Protein AF-A0A9J5W3F2-F1 (afdb_monomer_lite)

Organism: Solanum commersonii (NCBI:txid4109)

Secondary structure (DSSP, 8-state):
-HHHHHHHHHHHHHHHHHHH----HHHHHHHHHHHHHHHHHGGG--STTHHHHHHHHHHHHHHHHHHHHHHHHHGGGT-HHHHHHHHHHHHHHHHHHHHHHHHHHHHHHHHHHHHHHHHHHHHHHHHTTTSS-S--------------------

pLDDT: mean 76.64, std 18.69, range [36.19, 97.19]

Radius of gyration: 31.79 Å; chains: 1; bounding box: 96×29×82 Å

Sequence (154 aa):
MAYAAITCLMNTVQQSMEVTGYDLQSFYEKLESLRANLEKSSHRTSGDHLEELTRVEAEIIELACSSEDMVDAESRKDGITRLEFLLKQQVERIDSAMNKWMIIAEKNMYMTKNKDNIIANTSSSQHALLESDENMMVGDENEFEMMQGKLTRG

Foldseek 3Di:
DLLVLLVLLLVLLVVLCVLLVDPPPVLSVLSVVLSVLCVVLVVLCDDDCVVVLVVLSVQSNVLSVVLSVVSVVVSVPNNVVVNNVSSVVSSVSNVVSSVVNVVSSVVSVVVVVVVVVVVVVVVVVVVVVPPPDDDDDDDDDDDDDDDDDDDDDD

Structure (mmCIF, N/CA/C/O backbone):
data_AF-A0A9J5W3F2-F1
#
_entry.id   AF-A0A9J5W3F2-F1
#
loop_
_atom_site.group_PDB
_atom_site.id
_atom_site.type_symbol
_atom_site.label_atom_id
_atom_site.label_alt_id
_atom_site.label_comp_id
_atom_site.label_asym_id
_atom_site.label_entity_id
_atom_site.label_seq_id
_atom_site.pdbx_PDB_ins_code
_atom_site.Cartn_x
_atom_site.Cartn_y
_atom_site.Cartn_z
_atom_site.occupancy
_atom_site.B_iso_or_equiv
_atom_site.auth_seq_id
_atom_site.auth_comp_id
_atom_site.auth_asym_id
_atom_site.auth_atom_id
_atom_site.pdbx_PDB_model_num
ATOM 1 N N . MET A 1 1 ? -1.823 -2.950 -10.250 1.00 89.12 1 MET A N 1
ATOM 2 C CA . MET A 1 1 ? -2.571 -3.623 -9.164 1.00 89.12 1 MET A CA 1
ATOM 3 C C . MET A 1 1 ? -2.331 -2.989 -7.795 1.00 89.12 1 MET A C 1
ATOM 5 O O . MET A 1 1 ? -3.305 -2.815 -7.071 1.00 89.12 1 MET A O 1
ATOM 9 N N . ALA A 1 2 ? -1.110 -2.558 -7.456 1.00 89.75 2 ALA A N 1
ATOM 10 C CA . ALA A 1 2 ? -0.834 -1.903 -6.165 1.00 89.75 2 ALA A CA 1
ATOM 11 C C . ALA A 1 2 ? -1.720 -0.674 -5.874 1.00 89.75 2 ALA A C 1
ATOM 13 O O . ALA A 1 2 ? -2.188 -0.510 -4.752 1.00 89.75 2 ALA A O 1
ATOM 14 N N . TYR A 1 3 ? -2.024 0.148 -6.887 1.00 93.25 3 TYR A N 1
ATOM 15 C CA . TYR A 1 3 ? -2.935 1.295 -6.742 1.00 93.25 3 TYR A CA 1
ATOM 16 C C . TYR A 1 3 ? -4.318 0.882 -6.212 1.00 93.25 3 TYR A C 1
ATOM 18 O O . TYR A 1 3 ? -4.864 1.524 -5.314 1.00 93.25 3 TYR A O 1
ATOM 26 N N . ALA A 1 4 ? -4.875 -0.204 -6.757 1.00 94.50 4 ALA A N 1
ATOM 27 C CA . ALA A 1 4 ? -6.174 -0.722 -6.342 1.00 94.50 4 ALA A CA 1
ATOM 28 C C . ALA A 1 4 ? -6.110 -1.286 -4.918 1.00 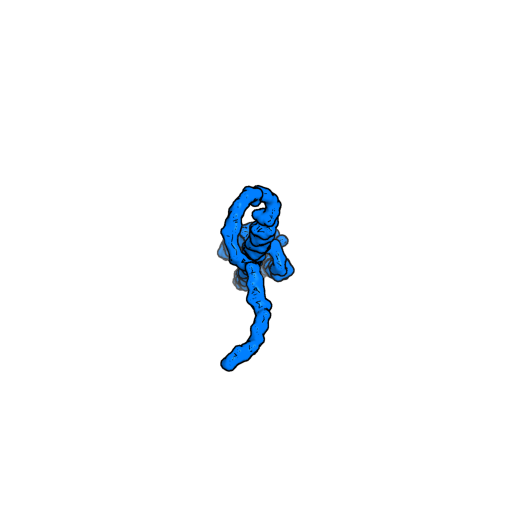94.50 4 ALA A C 1
ATOM 30 O O . ALA A 1 4 ? -6.979 -0.968 -4.119 1.00 94.50 4 ALA A O 1
ATOM 31 N N . ALA A 1 5 ? -5.051 -2.029 -4.575 1.00 93.81 5 ALA A N 1
ATOM 32 C CA . ALA A 1 5 ? -4.866 -2.574 -3.230 1.00 93.81 5 ALA A CA 1
ATOM 33 C C . ALA A 1 5 ? -4.756 -1.471 -2.159 1.00 93.81 5 ALA A C 1
ATOM 35 O O . ALA A 1 5 ? -5.429 -1.536 -1.136 1.00 93.81 5 ALA A O 1
ATOM 36 N N . ILE A 1 6 ? -3.979 -0.409 -2.419 1.00 94.19 6 ILE A N 1
ATOM 37 C CA . ILE A 1 6 ? -3.912 0.756 -1.519 1.00 94.19 6 ILE A CA 1
ATOM 38 C C . ILE A 1 6 ? -5.279 1.445 -1.423 1.00 94.19 6 ILE A C 1
ATOM 40 O O . ILE A 1 6 ? -5.683 1.850 -0.339 1.00 94.19 6 ILE A O 1
ATOM 44 N N . THR A 1 7 ? -6.012 1.553 -2.534 1.00 96.38 7 THR A N 1
ATOM 45 C CA . THR A 1 7 ? -7.360 2.141 -2.535 1.00 96.38 7 THR A CA 1
ATOM 46 C C . THR A 1 7 ? -8.348 1.315 -1.708 1.00 96.38 7 THR A C 1
ATOM 48 O O . THR A 1 7 ? -9.134 1.901 -0.969 1.00 96.38 7 THR A O 1
ATOM 51 N N . CYS A 1 8 ? -8.293 -0.019 -1.779 1.00 95.25 8 CYS A N 1
ATOM 52 C CA . CYS A 1 8 ? -9.085 -0.888 -0.906 1.00 95.25 8 CYS A CA 1
ATOM 53 C C . CYS A 1 8 ? -8.752 -0.628 0.565 1.00 95.25 8 CYS A C 1
ATOM 55 O O . CYS A 1 8 ? -9.647 -0.269 1.320 1.00 95.25 8 CYS A O 1
ATOM 57 N N . LEU A 1 9 ? -7.466 -0.657 0.938 1.00 94.38 9 LEU A N 1
ATOM 58 C CA . LEU A 1 9 ? -7.038 -0.384 2.312 1.00 94.38 9 LEU A CA 1
ATOM 59 C C . LEU A 1 9 ? -7.499 0.994 2.818 1.00 94.38 9 LEU A C 1
ATOM 61 O O . LEU A 1 9 ? -7.927 1.111 3.962 1.00 94.38 9 LEU A O 1
ATOM 65 N N . MET A 1 10 ? -7.439 2.039 1.984 1.00 97.19 10 MET A N 1
ATOM 66 C CA . MET A 1 10 ? -7.961 3.367 2.336 1.00 97.19 10 MET A CA 1
ATOM 67 C C . MET A 1 10 ? -9.455 3.323 2.678 1.00 97.19 10 MET A C 1
ATOM 69 O O . MET A 1 10 ? -9.862 3.901 3.685 1.00 97.19 10 MET A O 1
ATOM 73 N N . ASN A 1 11 ? -10.257 2.613 1.877 1.00 95.62 11 ASN A N 1
ATOM 74 C CA . ASN A 1 11 ? -11.685 2.441 2.143 1.00 95.62 11 ASN A CA 1
ATOM 75 C C . ASN A 1 11 ? -11.915 1.682 3.456 1.00 95.62 11 ASN A C 1
ATOM 77 O O . ASN A 1 11 ? -12.779 2.074 4.234 1.00 95.62 11 ASN A O 1
ATOM 81 N N . THR A 1 12 ? -11.128 0.642 3.733 1.00 93.12 12 THR A N 1
ATOM 82 C CA . THR A 1 12 ? -11.209 -0.125 4.985 1.00 93.12 12 THR A CA 1
ATOM 83 C C . THR A 1 12 ? -10.856 0.733 6.199 1.00 93.12 12 THR A C 1
ATOM 85 O O . THR A 1 12 ? -11.557 0.701 7.209 1.00 93.12 12 THR A O 1
ATOM 88 N N . VAL A 1 13 ? -9.804 1.556 6.108 1.00 92.19 13 VAL A N 1
ATOM 89 C CA . VAL A 1 13 ? -9.437 2.512 7.167 1.00 92.19 13 VAL A CA 1
ATOM 90 C C . VAL A 1 13 ? -10.575 3.503 7.406 1.00 92.19 13 VAL A C 1
ATOM 92 O O . VAL A 1 13 ? -10.957 3.713 8.555 1.00 92.19 13 VAL A O 1
ATOM 95 N N . GLN A 1 14 ? -11.164 4.055 6.343 1.00 94.25 14 GLN A N 1
ATOM 96 C CA . GLN A 1 14 ? -12.300 4.969 6.453 1.00 94.25 14 GLN A CA 1
ATOM 97 C C . GLN A 1 14 ? -13.520 4.295 7.104 1.00 94.25 14 GLN A C 1
ATOM 99 O O . GLN A 1 14 ? -14.095 4.843 8.041 1.00 94.25 14 GLN A O 1
ATOM 104 N N . GLN A 1 15 ? -13.886 3.088 6.668 1.00 90.94 15 GLN A N 1
ATOM 105 C CA . GLN A 1 15 ? -14.982 2.319 7.266 1.00 90.94 15 GLN A CA 1
ATOM 106 C C . GLN A 1 15 ? -14.722 2.024 8.744 1.00 90.94 15 GLN A C 1
ATOM 108 O O . GLN A 1 15 ? -15.627 2.137 9.568 1.00 90.94 15 GLN A O 1
ATOM 113 N N . SER A 1 16 ? -13.479 1.696 9.105 1.00 88.69 16 SER A N 1
ATOM 114 C CA . SER A 1 16 ? -13.109 1.519 10.505 1.00 88.69 16 SER A CA 1
ATOM 115 C C . SER A 1 16 ? -13.320 2.807 11.298 1.00 88.69 16 SER A C 1
ATOM 117 O O . SER A 1 16 ? -13.888 2.732 12.381 1.00 88.69 16 SER A O 1
ATOM 119 N N . MET A 1 17 ? -12.922 3.975 10.779 1.00 91.44 17 MET A N 1
ATOM 120 C CA . MET A 1 17 ? -13.167 5.264 11.445 1.00 91.44 17 MET A CA 1
ATOM 121 C C . MET A 1 17 ? -14.665 5.518 11.656 1.00 91.44 17 MET A C 1
ATOM 123 O O . MET A 1 17 ? -15.067 5.956 12.731 1.00 91.44 17 MET A O 1
ATOM 127 N N . GLU A 1 18 ? -15.496 5.209 10.657 1.00 89.94 18 GLU A N 1
ATOM 128 C CA . GLU A 1 18 ? -16.954 5.368 10.723 1.00 89.94 18 GLU A CA 1
ATOM 129 C C . GLU A 1 18 ? -17.604 4.434 11.760 1.00 89.94 18 GLU A C 1
ATOM 131 O O . GLU A 1 18 ? -18.529 4.842 12.462 1.00 89.94 18 GLU A O 1
ATOM 136 N N . VAL A 1 19 ? -17.115 3.195 11.886 1.00 86.81 19 VAL A N 1
ATOM 137 C CA . VAL A 1 19 ? -17.659 2.189 12.815 1.00 86.81 19 VAL A CA 1
ATOM 138 C C . VAL A 1 19 ? -17.186 2.415 14.248 1.00 86.81 19 VAL A C 1
ATOM 140 O O . VAL A 1 19 ? -17.977 2.294 15.184 1.00 86.81 19 VAL A O 1
ATOM 143 N N . THR A 1 20 ? -15.901 2.709 14.442 1.00 83.56 20 THR A N 1
ATOM 144 C CA . THR A 1 20 ? -15.291 2.751 15.776 1.00 83.56 20 THR A CA 1
ATOM 145 C C . THR A 1 20 ? -15.195 4.163 16.355 1.00 83.56 20 THR A C 1
ATOM 147 O O . THR A 1 20 ? -14.970 4.314 17.554 1.00 83.56 20 THR A O 1
ATOM 150 N N . GLY A 1 21 ? -15.337 5.203 15.525 1.00 83.81 21 GLY A N 1
ATOM 151 C CA . GLY A 1 21 ? -15.157 6.605 15.917 1.00 83.81 21 GLY A CA 1
ATOM 152 C C . GLY A 1 21 ? -13.703 6.993 16.210 1.00 83.81 21 GLY A C 1
ATOM 153 O O . GLY A 1 21 ? -13.461 8.046 16.798 1.00 83.81 21 GLY A O 1
ATOM 154 N N . TYR A 1 22 ? -12.736 6.144 15.847 1.00 84.94 22 TYR A N 1
ATOM 155 C CA . TYR A 1 22 ? -11.314 6.391 16.087 1.00 84.94 22 TYR A CA 1
ATOM 156 C C . TYR A 1 22 ? -10.702 7.280 15.007 1.00 84.94 22 TYR A C 1
ATOM 158 O O . TYR A 1 22 ? -11.043 7.167 13.831 1.00 84.94 22 TYR A O 1
ATOM 166 N N . ASP A 1 23 ? -9.768 8.143 15.406 1.00 89.81 23 ASP A N 1
ATOM 167 C CA . ASP A 1 23 ? -9.067 9.036 14.486 1.00 89.81 23 ASP A CA 1
ATOM 168 C C . ASP A 1 23 ? -7.892 8.314 13.810 1.00 89.81 23 ASP A C 1
ATOM 170 O O . ASP A 1 23 ? -6.776 8.263 14.326 1.00 89.81 23 ASP A O 1
ATOM 174 N N . LEU A 1 24 ? -8.153 7.744 12.632 1.00 90.44 24 LEU A N 1
ATOM 175 C CA . LEU A 1 24 ? -7.138 7.118 11.777 1.00 90.44 24 LEU A CA 1
ATOM 176 C C . LEU A 1 24 ? -6.758 8.010 10.581 1.00 90.44 24 LEU A C 1
ATOM 178 O O . LEU A 1 24 ? -6.130 7.535 9.630 1.00 90.44 24 LEU A O 1
ATOM 182 N 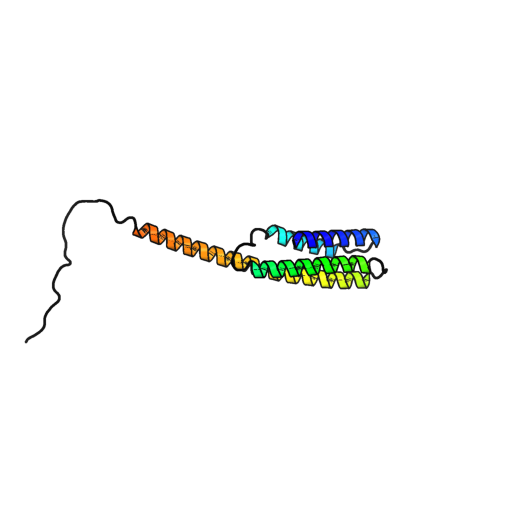N . GLN A 1 25 ? -7.099 9.303 10.629 1.00 94.25 25 GLN A N 1
ATOM 183 C CA . GLN A 1 25 ? -6.956 10.236 9.508 1.00 94.25 25 GLN A CA 1
ATOM 184 C C . GLN A 1 25 ? -5.510 10.330 9.005 1.00 94.25 25 GLN A C 1
ATOM 186 O O . GLN A 1 25 ? -5.255 10.307 7.802 1.00 94.25 25 GLN A O 1
ATOM 191 N N . SER A 1 26 ? -4.541 10.353 9.924 1.00 93.50 26 SER A N 1
ATOM 192 C CA . SER A 1 26 ? -3.117 10.419 9.571 1.00 93.50 26 SER A CA 1
ATOM 193 C C . SER A 1 26 ? -2.644 9.232 8.715 1.00 93.50 26 SER A C 1
ATOM 195 O O . SER A 1 26 ? -1.794 9.394 7.836 1.00 93.50 26 SER A O 1
ATOM 197 N N . PHE A 1 27 ? -3.209 8.036 8.922 1.00 92.69 27 PHE A N 1
ATOM 198 C CA . PHE A 1 27 ? -2.900 6.861 8.107 1.00 92.69 27 PHE A CA 1
ATOM 199 C C . PHE A 1 27 ? -3.549 6.951 6.731 1.00 92.69 27 PHE A C 1
ATOM 201 O O . PHE A 1 27 ? -2.896 6.639 5.735 1.00 92.69 27 PHE A O 1
ATOM 208 N N . TYR A 1 28 ? -4.798 7.417 6.670 1.00 95.12 28 TYR A N 1
ATOM 209 C CA . TYR A 1 28 ? -5.504 7.648 5.413 1.00 95.12 28 TYR A CA 1
ATOM 210 C C . TYR A 1 28 ? -4.736 8.631 4.514 1.00 95.12 28 TYR A C 1
ATOM 212 O O . TYR A 1 28 ? -4.453 8.318 3.359 1.00 95.12 28 TYR A O 1
ATOM 220 N N . GLU A 1 29 ? -4.309 9.774 5.056 1.00 96.38 29 GLU A N 1
ATOM 221 C CA . GLU A 1 29 ? -3.534 10.786 4.321 1.00 96.38 29 GLU A CA 1
ATOM 222 C C . GLU A 1 29 ? -2.191 10.239 3.824 1.00 96.38 29 GLU A C 1
ATOM 224 O O . GLU A 1 29 ? -1.765 10.504 2.694 1.00 96.38 29 GLU A O 1
ATOM 229 N N . LYS A 1 30 ? -1.517 9.418 4.642 1.00 95.69 30 LYS A N 1
ATOM 230 C CA . LYS A 1 30 ? -0.271 8.770 4.227 1.00 95.69 30 LYS A CA 1
ATOM 231 C C . LYS A 1 30 ? -0.506 7.769 3.090 1.00 95.69 30 LYS A C 1
ATOM 233 O O . LYS A 1 30 ? 0.259 7.767 2.126 1.00 95.69 30 LYS A O 1
ATOM 238 N N . LEU A 1 31 ? -1.560 6.956 3.160 1.00 94.81 31 LEU A N 1
ATOM 239 C CA . LEU A 1 31 ? -1.942 6.035 2.083 1.00 94.81 31 LEU A CA 1
ATOM 240 C C . LEU A 1 31 ? -2.327 6.783 0.800 1.00 94.81 31 LEU A C 1
ATOM 242 O O . LEU A 1 31 ? -1.931 6.367 -0.289 1.00 94.81 31 LEU A O 1
ATOM 246 N N . GLU A 1 32 ? -3.016 7.917 0.917 1.00 96.44 32 GLU A N 1
ATOM 247 C CA . GLU A 1 32 ? -3.350 8.776 -0.218 1.00 96.44 32 GLU A CA 1
ATOM 248 C C . GLU A 1 32 ? -2.094 9.316 -0.914 1.00 96.44 32 GLU A C 1
ATOM 250 O O . GLU A 1 32 ? -1.980 9.239 -2.141 1.00 96.44 32 GLU A O 1
ATOM 255 N N . SER A 1 33 ? -1.114 9.787 -0.138 1.00 95.44 33 SER A N 1
ATOM 256 C CA . SER A 1 33 ? 0.187 10.226 -0.655 1.00 95.44 33 SER A CA 1
ATOM 257 C C . SER A 1 33 ? 0.924 9.097 -1.391 1.00 95.44 33 SER A C 1
ATOM 259 O O . SER A 1 33 ? 1.420 9.283 -2.507 1.00 95.44 33 SER A O 1
ATOM 261 N N . LEU A 1 34 ? 0.933 7.888 -0.820 1.00 93.56 34 LEU A N 1
ATOM 262 C CA . LEU A 1 34 ? 1.542 6.704 -1.437 1.00 93.56 34 LEU A CA 1
ATOM 263 C C . LEU A 1 34 ? 0.835 6.306 -2.741 1.00 93.56 34 LEU A C 1
ATOM 265 O O . LEU A 1 34 ? 1.494 6.022 -3.745 1.00 93.56 34 LEU A O 1
ATOM 269 N N . ARG A 1 35 ? -0.500 6.345 -2.764 1.00 94.75 35 ARG A N 1
ATOM 270 C CA . ARG A 1 35 ? -1.305 6.099 -3.967 1.00 94.75 35 ARG A CA 1
ATOM 271 C C . ARG A 1 35 ? -0.999 7.118 -5.067 1.00 94.75 35 ARG A C 1
ATOM 273 O O . ARG A 1 35 ? -0.803 6.730 -6.219 1.00 94.75 35 ARG A O 1
ATOM 280 N N . ALA A 1 36 ? -0.901 8.401 -4.719 1.00 93.12 36 ALA A N 1
ATOM 281 C CA . ALA A 1 36 ? -0.556 9.462 -5.663 1.00 93.12 36 ALA A CA 1
ATOM 282 C C . ALA A 1 36 ? 0.853 9.273 -6.254 1.00 93.12 36 ALA A C 1
ATOM 284 O O . ALA A 1 36 ? 1.084 9.576 -7.428 1.00 93.12 36 ALA A O 1
ATOM 285 N N . ASN A 1 37 ? 1.798 8.742 -5.472 1.00 88.56 37 ASN A N 1
ATOM 286 C CA . ASN A 1 37 ? 3.131 8.406 -5.971 1.00 88.56 37 ASN A CA 1
ATOM 287 C C . ASN A 1 37 ? 3.085 7.290 -7.021 1.00 88.56 37 ASN A C 1
ATOM 289 O O . ASN A 1 37 ? 3.742 7.435 -8.052 1.00 88.56 37 ASN A O 1
ATOM 293 N N . LEU A 1 38 ? 2.282 6.234 -6.829 1.00 87.00 38 LEU A N 1
ATOM 294 C CA . LEU A 1 38 ? 2.076 5.189 -7.848 1.00 87.00 38 LEU A CA 1
ATOM 295 C C . LEU A 1 38 ? 1.463 5.745 -9.132 1.00 87.00 38 LEU A C 1
ATOM 297 O O . LEU A 1 38 ? 1.910 5.430 -10.233 1.00 87.00 38 LEU A O 1
ATOM 301 N N . GLU A 1 39 ? 0.449 6.598 -9.006 1.00 88.56 39 GLU A N 1
ATOM 302 C CA . GLU A 1 39 ? -0.224 7.187 -10.162 1.00 88.56 39 GLU A CA 1
ATOM 303 C C . GLU A 1 39 ? 0.744 8.017 -11.010 1.00 88.56 39 GLU A C 1
ATOM 305 O O . GLU A 1 39 ? 0.878 7.792 -12.217 1.00 88.56 39 GLU A O 1
ATOM 310 N N . LYS A 1 40 ? 1.510 8.900 -10.357 1.00 85.19 40 LYS A N 1
ATOM 311 C CA . LYS A 1 40 ? 2.523 9.751 -11.000 1.00 85.19 40 LYS A CA 1
ATOM 312 C C . LYS A 1 40 ? 3.618 8.973 -11.705 1.00 85.19 40 LYS A C 1
ATOM 314 O O . LYS A 1 40 ? 4.322 9.546 -12.526 1.00 85.19 40 LYS A O 1
ATOM 319 N N . SER A 1 41 ? 3.829 7.719 -11.356 1.00 73.38 41 SER A N 1
ATOM 320 C CA . SER A 1 41 ? 5.011 6.969 -11.754 1.00 73.38 41 SER A CA 1
ATOM 321 C C . SER A 1 41 ? 4.685 5.735 -12.600 1.00 73.38 41 SER A C 1
ATOM 323 O O . SER A 1 41 ? 5.589 5.137 -13.174 1.00 73.38 41 SER A O 1
ATOM 325 N N . SER A 1 42 ? 3.399 5.449 -12.810 1.00 70.31 42 SER A N 1
ATOM 326 C CA . SER A 1 42 ? 2.855 4.418 -13.707 1.00 70.31 42 SER A CA 1
ATOM 327 C C . SER A 1 42 ? 3.402 4.437 -15.147 1.00 70.31 42 SER A C 1
ATOM 329 O O . SER A 1 42 ? 3.464 3.399 -15.805 1.00 70.31 42 SER A O 1
ATOM 331 N N . HIS A 1 43 ? 3.857 5.591 -15.642 1.00 67.19 43 HIS A N 1
ATOM 332 C CA . HIS A 1 43 ? 4.491 5.724 -16.961 1.00 67.19 43 HIS A CA 1
ATOM 333 C C . HIS A 1 43 ? 5.987 5.357 -16.973 1.00 67.19 43 HIS A C 1
ATOM 335 O O . HIS A 1 43 ? 6.612 5.374 -18.030 1.00 67.19 43 HIS A O 1
ATOM 341 N N . ARG A 1 44 ? 6.586 5.056 -15.813 1.00 68.06 44 ARG A N 1
ATOM 342 C CA . ARG A 1 44 ? 8.029 4.784 -15.637 1.00 68.06 44 ARG A CA 1
ATOM 343 C C . ARG A 1 44 ? 8.357 3.291 -15.567 1.00 68.06 44 ARG A C 1
ATOM 345 O O . ARG A 1 44 ? 9.480 2.912 -15.248 1.00 68.06 44 ARG A O 1
ATOM 352 N N . THR A 1 45 ? 7.369 2.450 -15.845 1.00 61.84 45 THR A N 1
ATOM 353 C CA . THR A 1 45 ? 7.399 1.010 -15.571 1.00 61.84 45 THR A CA 1
ATOM 354 C C . THR A 1 45 ? 7.937 0.165 -16.731 1.00 61.84 45 THR A C 1
ATOM 356 O O . THR A 1 45 ? 7.864 -1.053 -16.663 1.00 61.84 45 THR A O 1
ATOM 359 N N . SER A 1 46 ? 8.479 0.761 -17.800 1.00 64.38 46 SER A N 1
ATOM 360 C CA . SER A 1 46 ? 9.047 0.026 -18.941 1.00 64.38 46 SER A CA 1
ATOM 361 C C . SER A 1 46 ? 10.575 -0.113 -18.852 1.00 64.38 46 SER A C 1
ATOM 363 O O . SER A 1 46 ? 11.264 0.798 -18.392 1.00 64.38 46 SER A O 1
ATOM 365 N N . GLY A 1 47 ? 11.115 -1.250 -19.311 1.00 67.62 47 GLY A N 1
ATOM 366 C CA . GLY A 1 47 ? 12.562 -1.483 -19.442 1.00 67.62 47 GLY A CA 1
ATOM 367 C C . GLY A 1 47 ? 13.112 -2.652 -18.616 1.00 67.62 47 GLY A C 1
ATOM 368 O O . GLY A 1 47 ? 12.362 -3.486 -18.114 1.00 67.62 47 GLY A O 1
ATOM 369 N N . ASP A 1 48 ? 14.441 -2.702 -18.488 1.00 68.25 48 ASP A N 1
ATOM 370 C CA . ASP A 1 48 ? 15.195 -3.842 -17.938 1.00 68.25 48 ASP A CA 1
ATOM 371 C C . ASP A 1 48 ? 14.877 -4.154 -16.464 1.00 68.25 48 ASP A C 1
ATOM 373 O O . ASP A 1 48 ? 14.999 -5.301 -16.047 1.00 68.25 48 ASP A O 1
ATOM 377 N N . HIS A 1 49 ? 14.427 -3.173 -15.671 1.00 77.38 49 HIS A N 1
ATOM 378 C CA . HIS A 1 49 ? 14.047 -3.401 -14.268 1.00 77.38 49 HIS A CA 1
ATOM 379 C C . HIS A 1 49 ? 12.553 -3.726 -14.070 1.00 77.38 49 HIS A C 1
ATOM 381 O O . HIS A 1 49 ? 12.045 -3.639 -12.950 1.00 77.38 49 HIS A O 1
ATOM 387 N N . LEU A 1 50 ? 11.826 -4.104 -15.130 1.00 82.00 50 LEU A N 1
ATOM 388 C CA . LEU A 1 50 ? 10.403 -4.464 -15.047 1.00 82.00 50 LEU A CA 1
ATOM 389 C C . LEU A 1 50 ? 10.140 -5.600 -14.044 1.00 82.00 50 LEU A C 1
ATOM 391 O O . LEU A 1 50 ? 9.167 -5.538 -13.295 1.00 82.00 50 LEU A O 1
ATOM 395 N N . GLU A 1 51 ? 11.005 -6.615 -13.987 1.00 86.12 51 GLU A N 1
ATOM 396 C CA . GLU A 1 51 ? 10.848 -7.743 -13.058 1.00 86.12 51 GLU A CA 1
ATOM 397 C C . GLU A 1 51 ? 11.001 -7.300 -11.595 1.00 86.12 51 GLU A C 1
ATOM 399 O O . GLU A 1 51 ? 10.195 -7.660 -10.735 1.00 86.12 51 GLU A O 1
ATOM 404 N N . GLU A 1 52 ? 11.986 -6.444 -11.308 1.00 87.06 52 GLU A N 1
ATOM 405 C CA . GLU A 1 52 ? 12.191 -5.907 -9.963 1.00 87.06 52 GLU A CA 1
ATOM 406 C C . GLU A 1 52 ? 11.036 -5.000 -9.532 1.00 87.06 52 GLU A C 1
ATOM 408 O O . GLU A 1 52 ? 10.594 -5.091 -8.386 1.00 87.06 52 GLU A O 1
ATOM 413 N N . LEU A 1 53 ? 10.516 -4.174 -10.449 1.00 87.12 53 LEU A N 1
ATOM 414 C CA . LEU A 1 53 ? 9.325 -3.352 -10.218 1.00 87.12 53 LEU A CA 1
ATOM 415 C C . LEU A 1 53 ? 8.086 -4.211 -9.970 1.00 87.12 53 LEU A C 1
ATOM 417 O O . LEU A 1 53 ? 7.341 -3.922 -9.040 1.00 87.12 53 LEU A O 1
ATOM 421 N N . THR A 1 54 ? 7.898 -5.283 -10.742 1.00 90.06 54 THR A N 1
ATOM 422 C CA . THR A 1 54 ? 6.778 -6.226 -10.582 1.00 90.06 54 THR A CA 1
ATOM 423 C C . THR A 1 54 ? 6.830 -6.912 -9.216 1.00 90.06 54 THR A C 1
ATOM 425 O O . THR A 1 54 ? 5.814 -7.028 -8.535 1.00 90.06 54 THR A O 1
ATOM 428 N N . ARG A 1 55 ? 8.024 -7.314 -8.763 1.00 92.56 55 ARG A N 1
ATOM 429 C CA . ARG A 1 55 ? 8.227 -7.902 -7.432 1.00 92.56 55 ARG A CA 1
ATOM 430 C C . ARG A 1 55 ? 7.900 -6.920 -6.307 1.00 92.56 55 ARG A C 1
ATOM 432 O O . ARG A 1 55 ? 7.238 -7.302 -5.349 1.00 92.56 55 ARG A O 1
ATOM 439 N N . VAL A 1 56 ? 8.355 -5.669 -6.406 1.00 91.19 56 VAL A N 1
ATOM 440 C CA . VAL A 1 56 ? 8.034 -4.654 -5.388 1.00 91.19 56 VAL A CA 1
ATOM 441 C C . VAL A 1 56 ? 6.552 -4.268 -5.443 1.00 91.19 56 VAL A C 1
ATOM 443 O O . VAL A 1 56 ? 5.947 -4.022 -4.405 1.00 91.19 56 VAL A O 1
ATOM 446 N N . GLU A 1 57 ? 5.930 -4.277 -6.624 1.00 91.44 57 GLU A N 1
ATOM 447 C CA . GLU A 1 57 ? 4.482 -4.106 -6.749 1.00 91.44 57 GLU A CA 1
ATOM 448 C C . GLU A 1 57 ? 3.724 -5.222 -6.013 1.00 91.44 57 GLU A C 1
ATOM 450 O O . GLU A 1 57 ? 2.790 -4.929 -5.268 1.00 91.44 57 GLU A O 1
ATOM 455 N N . ALA A 1 58 ? 4.153 -6.480 -6.161 1.00 93.25 58 ALA A N 1
ATOM 456 C CA . ALA A 1 58 ? 3.592 -7.607 -5.419 1.00 93.25 58 ALA A CA 1
ATOM 457 C C . ALA A 1 58 ? 3.775 -7.454 -3.897 1.00 93.25 58 ALA A C 1
ATOM 459 O O . ALA A 1 58 ? 2.811 -7.646 -3.161 1.00 93.25 58 ALA A O 1
ATOM 460 N N . GLU A 1 59 ? 4.954 -7.019 -3.430 1.00 95.25 59 GLU A N 1
ATOM 461 C CA . GLU A 1 59 ? 5.205 -6.710 -2.009 1.00 95.25 59 GLU A CA 1
ATOM 462 C C . GLU A 1 59 ? 4.206 -5.661 -1.486 1.00 95.25 59 GLU A C 1
ATOM 464 O O . GLU A 1 59 ? 3.615 -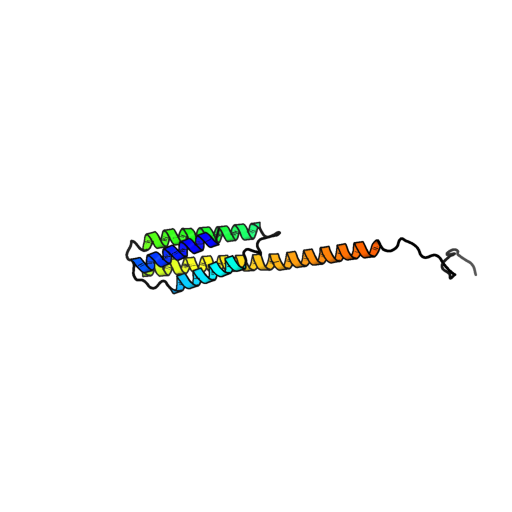5.843 -0.424 1.00 95.25 59 GLU A O 1
ATOM 469 N N . ILE A 1 60 ? 3.9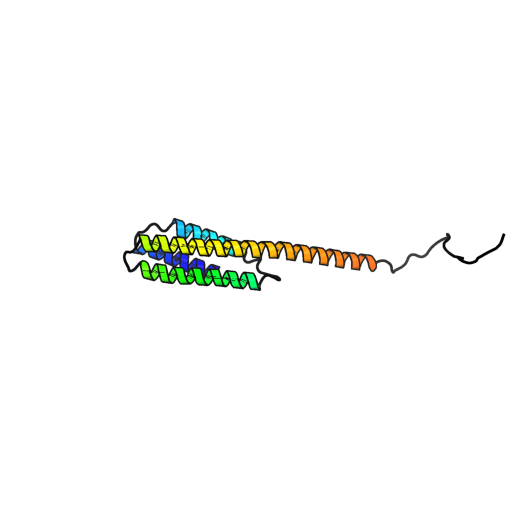54 -4.587 -2.244 1.00 92.62 60 ILE A N 1
ATOM 470 C CA . ILE A 1 60 ? 2.976 -3.550 -1.870 1.00 92.62 60 ILE A CA 1
ATOM 471 C C . ILE A 1 60 ? 1.553 -4.122 -1.800 1.00 92.62 60 ILE A C 1
ATOM 473 O O . ILE A 1 60 ? 0.816 -3.799 -0.869 1.00 92.62 60 ILE A O 1
ATOM 477 N N . ILE A 1 61 ? 1.164 -4.961 -2.765 1.00 93.75 61 ILE A N 1
ATOM 478 C CA . ILE A 1 61 ? -0.166 -5.588 -2.805 1.00 93.75 61 ILE A CA 1
ATOM 479 C C . ILE A 1 61 ? -0.369 -6.490 -1.589 1.00 93.75 61 ILE A C 1
ATOM 481 O O . ILE A 1 61 ? -1.370 -6.347 -0.894 1.00 93.75 61 ILE A O 1
ATOM 485 N N . GLU A 1 62 ? 0.582 -7.381 -1.305 1.00 94.75 62 GLU A N 1
ATOM 486 C CA . GLU A 1 62 ? 0.504 -8.295 -0.162 1.00 94.75 62 GLU A CA 1
ATOM 487 C C . GLU A 1 62 ? 0.401 -7.537 1.163 1.00 94.75 62 GLU A C 1
ATOM 489 O O . GLU A 1 62 ? -0.432 -7.871 2.006 1.00 94.75 62 GLU A O 1
ATOM 494 N N . LEU A 1 63 ? 1.207 -6.485 1.336 1.00 94.62 63 LEU A N 1
ATOM 495 C CA . LEU A 1 63 ? 1.157 -5.644 2.529 1.00 94.62 63 LEU A CA 1
ATOM 496 C C . LEU A 1 63 ? -0.193 -4.937 2.668 1.00 94.62 63 LEU A C 1
ATOM 498 O O . LEU A 1 63 ? -0.756 -4.922 3.761 1.00 94.62 63 LEU A O 1
ATOM 502 N N . ALA A 1 64 ? -0.728 -4.374 1.583 1.00 91.69 64 ALA A N 1
ATOM 503 C CA . ALA A 1 64 ? -2.015 -3.688 1.603 1.00 91.69 64 ALA A CA 1
ATOM 504 C C . ALA A 1 64 ? -3.173 -4.648 1.926 1.00 91.69 64 ALA A C 1
ATOM 506 O O . ALA A 1 64 ? -3.933 -4.377 2.854 1.00 91.69 64 ALA A O 1
ATOM 507 N N . CYS A 1 65 ? -3.253 -5.796 1.249 1.00 91.44 65 CYS A N 1
ATOM 508 C CA . CYS A 1 65 ? -4.293 -6.798 1.501 1.00 91.44 65 CYS A CA 1
ATOM 509 C C . CYS A 1 65 ? -4.196 -7.388 2.917 1.00 91.44 65 CYS A C 1
ATOM 511 O O . CYS A 1 65 ? -5.193 -7.463 3.626 1.00 91.44 65 CYS A O 1
ATOM 513 N N . SER A 1 66 ? -2.990 -7.725 3.387 1.00 91.38 66 SER A N 1
ATOM 514 C CA . SER A 1 66 ? -2.805 -8.212 4.762 1.00 91.38 66 SER A CA 1
ATOM 515 C C . SER A 1 66 ? -3.198 -7.169 5.812 1.00 91.38 66 SER A C 1
ATOM 517 O O . SER A 1 66 ? -3.561 -7.538 6.930 1.00 91.38 66 SER A O 1
ATOM 519 N N . SER A 1 67 ? -3.072 -5.881 5.493 1.00 88.06 67 SER A N 1
ATOM 520 C CA . SER A 1 67 ? -3.475 -4.798 6.390 1.00 88.06 67 SER A CA 1
ATOM 521 C C . SER A 1 67 ? -4.988 -4.652 6.449 1.00 88.06 67 SER A C 1
ATOM 523 O O . SER A 1 67 ? -5.521 -4.425 7.529 1.00 88.06 67 SER A O 1
ATOM 525 N N . GLU A 1 68 ? -5.669 -4.812 5.317 1.00 86.69 68 GLU A N 1
ATOM 526 C CA . GLU A 1 68 ? -7.130 -4.794 5.222 1.00 86.69 68 GLU A CA 1
ATOM 527 C C . GLU A 1 68 ? -7.746 -5.898 6.094 1.00 86.69 68 GLU A C 1
ATOM 529 O O . GLU A 1 68 ? -8.511 -5.590 7.009 1.00 86.69 68 GLU A O 1
ATOM 534 N N . ASP A 1 69 ? -7.291 -7.147 5.937 1.00 87.81 69 ASP A N 1
ATOM 535 C CA . ASP A 1 69 ? -7.737 -8.285 6.761 1.00 87.81 69 ASP A CA 1
ATOM 536 C C . ASP A 1 69 ? -7.553 -8.031 8.270 1.00 87.81 69 ASP A C 1
ATOM 538 O O . ASP A 1 69 ? -8.344 -8.457 9.116 1.00 87.81 69 ASP A O 1
ATOM 542 N N . MET A 1 70 ? -6.475 -7.335 8.626 1.00 87.56 70 MET A N 1
ATOM 543 C CA . MET A 1 70 ? -6.116 -7.029 10.004 1.00 87.56 70 MET A CA 1
ATOM 544 C C . MET A 1 70 ? -6.967 -5.899 10.596 1.00 87.56 70 MET A C 1
ATOM 546 O O . MET A 1 70 ? -7.381 -6.006 11.753 1.00 87.56 70 MET A O 1
ATOM 550 N N . VAL A 1 71 ? -7.248 -4.844 9.823 1.00 83.75 71 VAL A N 1
ATOM 551 C CA . VAL A 1 71 ? -8.165 -3.763 10.221 1.00 83.75 71 VAL A CA 1
ATOM 552 C C . VAL A 1 71 ? -9.567 -4.328 10.440 1.00 83.75 71 VAL A C 1
ATOM 554 O O . VAL A 1 71 ? -10.182 -4.076 11.479 1.00 83.75 71 VAL A O 1
ATOM 557 N N . ASP A 1 72 ? -10.033 -5.182 9.534 1.00 83.19 72 ASP A N 1
ATOM 558 C CA . ASP A 1 72 ? -11.328 -5.856 9.641 1.00 83.19 72 ASP A CA 1
ATOM 559 C C . ASP A 1 72 ? -11.423 -6.788 10.854 1.00 83.19 72 ASP A C 1
ATOM 561 O O . ASP A 1 72 ? -12.479 -6.903 11.486 1.00 83.19 72 ASP A O 1
ATOM 565 N N . ALA A 1 73 ? -10.332 -7.473 11.200 1.00 83.00 73 ALA A N 1
ATOM 566 C CA . ALA A 1 73 ? -10.300 -8.378 12.342 1.00 83.00 73 ALA A CA 1
ATOM 567 C C . ALA A 1 73 ? -10.245 -7.645 13.690 1.00 83.00 73 ALA A C 1
ATOM 569 O O . ALA A 1 73 ? -10.837 -8.122 14.665 1.00 83.00 73 ALA A O 1
ATOM 570 N N . GLU A 1 74 ? -9.512 -6.533 13.773 1.00 80.88 74 GLU A N 1
ATOM 571 C CA . GLU A 1 74 ? -9.277 -5.821 15.033 1.00 80.88 74 GLU A CA 1
ATOM 572 C C . GLU A 1 74 ? -10.369 -4.789 15.339 1.00 80.88 74 GLU A C 1
ATOM 574 O O . GLU A 1 74 ? -10.722 -4.614 16.506 1.00 80.88 74 GLU A O 1
ATOM 579 N N . SER A 1 75 ? -10.986 -4.192 14.313 1.00 72.50 75 SER A N 1
ATOM 580 C CA . SER A 1 75 ? -12.154 -3.306 14.466 1.00 72.50 75 SER A CA 1
ATOM 581 C C . SER A 1 75 ? -13.331 -3.988 15.178 1.00 72.50 75 SER A C 1
ATOM 583 O O . SER A 1 75 ? -14.105 -3.332 15.868 1.00 72.50 75 SER A O 1
ATOM 585 N N . ARG A 1 76 ? -13.435 -5.322 15.096 1.00 74.50 76 ARG A N 1
ATOM 586 C CA . ARG A 1 76 ? -14.464 -6.128 15.781 1.00 74.50 76 ARG A CA 1
ATOM 587 C C . ARG A 1 76 ? -14.170 -6.419 17.256 1.00 74.50 76 ARG A C 1
ATOM 589 O O . ARG A 1 76 ? -15.011 -7.017 17.922 1.00 74.50 76 ARG A O 1
ATOM 596 N N . LYS A 1 77 ? -12.967 -6.105 17.750 1.00 71.06 77 LYS A N 1
ATOM 597 C CA . LYS A 1 77 ? -12.455 -6.575 19.052 1.00 71.06 77 LYS A CA 1
ATOM 598 C C . LYS A 1 77 ? -12.252 -5.465 20.093 1.00 71.06 77 LYS A C 1
ATOM 600 O O . LYS A 1 77 ? -11.607 -5.729 21.103 1.00 71.06 77 LYS A O 1
ATOM 605 N N . ASP A 1 78 ? -12.773 -4.255 19.866 1.00 65.19 78 ASP A N 1
ATOM 606 C CA . ASP A 1 78 ? -12.616 -3.073 20.746 1.00 65.19 78 ASP A CA 1
ATOM 607 C C . ASP A 1 78 ? -11.145 -2.705 21.075 1.00 65.19 78 ASP A C 1
ATOM 609 O O . ASP A 1 78 ? -10.843 -2.020 22.053 1.00 65.19 78 ASP A O 1
ATOM 613 N N . GLY A 1 79 ? -10.190 -3.146 20.247 1.00 68.12 79 GLY A N 1
ATOM 614 C CA . GLY A 1 79 ? -8.749 -3.037 20.494 1.00 68.12 79 GLY A CA 1
ATOM 615 C C . GLY A 1 79 ? -8.067 -1.860 19.792 1.00 68.12 79 GLY A C 1
ATOM 616 O O . GLY A 1 79 ? -7.139 -2.090 19.019 1.00 68.12 79 GLY A O 1
ATOM 617 N N . ILE A 1 80 ? -8.477 -0.611 20.058 1.00 72.31 80 ILE A N 1
ATOM 618 C CA . ILE A 1 80 ? -7.950 0.592 19.366 1.00 72.31 80 ILE A CA 1
ATOM 619 C C . ILE A 1 80 ? -6.423 0.675 19.329 1.00 72.31 80 ILE A C 1
ATOM 621 O O . ILE A 1 80 ? -5.830 0.857 18.272 1.00 72.31 80 ILE A O 1
ATOM 625 N N . THR A 1 81 ? -5.771 0.492 20.476 1.00 75.31 81 THR A N 1
ATOM 626 C CA . THR A 1 81 ? -4.316 0.643 20.604 1.00 75.31 81 THR A CA 1
ATOM 627 C C . THR A 1 81 ? -3.571 -0.401 19.788 1.00 75.31 81 THR A C 1
ATOM 629 O O . THR A 1 81 ? -2.480 -0.149 19.275 1.00 75.31 81 THR A O 1
ATOM 632 N N . ARG A 1 82 ? -4.170 -1.584 19.641 1.00 81.88 82 ARG A N 1
ATOM 633 C CA . ARG A 1 82 ? -3.638 -2.654 18.812 1.00 81.88 82 ARG A CA 1
ATOM 634 C C . ARG A 1 82 ? -3.854 -2.354 17.333 1.00 81.88 82 ARG A C 1
ATOM 636 O O . ARG A 1 82 ? -2.914 -2.534 16.567 1.00 81.88 82 ARG A O 1
ATOM 643 N N . LEU A 1 83 ? -5.026 -1.843 16.954 1.00 83.06 83 LEU A N 1
ATOM 644 C CA . LEU A 1 83 ? -5.318 -1.409 15.587 1.00 83.06 83 LEU A CA 1
ATOM 645 C C . LEU A 1 83 ? -4.352 -0.306 15.127 1.00 83.06 83 LEU A C 1
ATOM 647 O O . LEU A 1 83 ? -3.711 -0.462 14.093 1.00 83.06 83 LEU A O 1
ATOM 651 N N . GLU A 1 84 ? -4.179 0.758 15.914 1.00 84.50 84 GLU A N 1
ATOM 652 C CA . GLU A 1 84 ? -3.269 1.868 15.597 1.00 84.50 84 GLU A CA 1
ATOM 653 C C . GLU A 1 84 ? -1.814 1.406 15.460 1.00 84.50 84 GLU A C 1
ATOM 655 O O . GLU A 1 84 ? -1.131 1.756 14.496 1.00 84.50 84 GLU A O 1
ATOM 660 N N . PHE A 1 85 ? -1.328 0.596 16.409 1.00 87.06 85 PHE A N 1
ATOM 661 C CA . PHE A 1 85 ? 0.037 0.069 16.374 1.00 87.06 85 PHE A CA 1
ATOM 662 C C . PHE A 1 85 ? 0.287 -0.771 15.119 1.00 87.06 85 PHE A C 1
ATOM 664 O O . PHE A 1 85 ? 1.309 -0.623 14.443 1.00 87.06 85 PHE A O 1
ATOM 671 N N . LEU A 1 86 ? -0.656 -1.656 14.808 1.00 86.44 86 LEU A N 1
ATOM 672 C CA . LEU A 1 86 ? -0.553 -2.557 13.677 1.00 86.44 86 LEU A CA 1
ATOM 673 C C . LEU A 1 86 ? -0.649 -1.806 12.343 1.00 86.44 86 LEU A C 1
ATOM 675 O O . LEU A 1 86 ? 0.174 -2.030 11.454 1.00 86.44 86 LEU A O 1
ATOM 679 N N . LEU A 1 87 ? -1.602 -0.880 12.217 1.00 88.44 87 LEU A N 1
ATOM 680 C CA . LEU A 1 87 ? -1.765 -0.049 11.027 1.00 88.44 87 LEU A CA 1
ATOM 681 C C . LEU A 1 87 ? -0.516 0.803 10.784 1.00 88.44 87 LEU A C 1
ATOM 683 O O . LEU A 1 87 ? -0.016 0.856 9.662 1.00 88.44 87 LEU A O 1
ATOM 687 N N . LYS A 1 88 ? 0.065 1.379 11.844 1.00 91.81 88 LYS A N 1
ATOM 688 C CA . LYS A 1 88 ? 1.336 2.105 11.763 1.00 91.81 88 LYS A CA 1
ATOM 689 C C . LYS A 1 88 ? 2.457 1.248 11.193 1.00 91.81 88 LYS A C 1
ATOM 691 O O . LYS A 1 88 ? 3.109 1.668 10.238 1.00 91.81 88 LYS A O 1
ATOM 696 N N . GLN A 1 89 ? 2.656 0.048 11.737 1.00 91.38 89 GLN A N 1
ATOM 697 C CA . GLN A 1 89 ? 3.695 -0.858 11.255 1.00 91.38 89 GLN A CA 1
ATOM 698 C C . GLN A 1 89 ? 3.506 -1.188 9.770 1.00 91.38 89 GLN A C 1
ATOM 700 O O . GLN A 1 89 ? 4.472 -1.184 9.008 1.00 91.38 89 GLN A O 1
ATOM 705 N N . GLN A 1 90 ? 2.278 -1.475 9.338 1.00 90.88 90 GLN A N 1
ATOM 706 C CA . GLN A 1 90 ? 2.040 -1.849 7.947 1.00 90.88 90 GLN A CA 1
ATOM 707 C C . GLN A 1 90 ? 2.189 -0.671 6.989 1.00 90.88 90 GLN A C 1
ATOM 709 O O . GLN A 1 90 ? 2.836 -0.812 5.954 1.00 90.88 90 GLN A O 1
ATOM 714 N N . VAL A 1 91 ? 1.678 0.507 7.347 1.00 91.75 91 VAL A N 1
ATOM 715 C CA . VAL A 1 91 ? 1.851 1.718 6.538 1.00 91.75 91 VAL A CA 1
ATOM 716 C C . VAL A 1 91 ? 3.336 2.070 6.395 1.00 91.75 91 VAL A C 1
ATOM 718 O O . VAL A 1 91 ? 3.764 2.464 5.315 1.00 91.75 91 VAL A O 1
ATOM 721 N N . GLU A 1 92 ? 4.154 1.876 7.434 1.00 94.50 92 GLU A N 1
ATOM 722 C CA . GLU A 1 92 ? 5.616 2.027 7.350 1.00 94.50 92 GLU A CA 1
ATOM 723 C C . GLU A 1 92 ? 6.268 0.996 6.409 1.00 94.50 92 GLU A C 1
ATOM 725 O O . GLU A 1 92 ? 7.195 1.332 5.669 1.00 94.50 92 GLU A O 1
ATOM 730 N N . ARG A 1 93 ? 5.775 -0.249 6.377 1.00 94.94 93 ARG A N 1
ATOM 731 C CA . ARG A 1 93 ? 6.256 -1.273 5.432 1.00 94.94 93 ARG A CA 1
ATOM 732 C C . ARG A 1 93 ? 5.879 -0.939 3.990 1.00 94.94 93 ARG A C 1
ATOM 734 O O . ARG A 1 93 ? 6.733 -1.052 3.113 1.00 94.94 93 ARG A O 1
ATOM 741 N N . ILE A 1 94 ? 4.646 -0.488 3.752 1.00 93.88 94 ILE A N 1
ATOM 742 C CA . ILE A 1 94 ? 4.185 -0.045 2.428 1.00 93.88 94 ILE A CA 1
ATOM 743 C C . ILE A 1 94 ? 5.014 1.157 1.964 1.00 93.88 94 ILE A C 1
ATOM 745 O O . ILE A 1 94 ? 5.468 1.182 0.826 1.00 93.88 94 ILE A O 1
ATOM 749 N N . ASP A 1 95 ? 5.270 2.122 2.848 1.00 93.94 95 ASP A N 1
ATOM 750 C CA . ASP A 1 95 ? 6.112 3.293 2.579 1.00 93.94 95 ASP A CA 1
ATOM 751 C C . ASP A 1 95 ? 7.551 2.893 2.213 1.00 93.94 95 ASP A C 1
ATOM 753 O O . ASP A 1 95 ? 8.115 3.365 1.225 1.00 93.94 95 ASP A O 1
ATOM 757 N N . SER A 1 96 ? 8.130 1.932 2.938 1.00 95.38 96 SER A N 1
ATOM 758 C CA . SER A 1 96 ? 9.445 1.377 2.606 1.00 95.38 96 SER A CA 1
ATOM 759 C C . SER A 1 96 ? 9.461 0.704 1.229 1.00 95.38 96 SER A C 1
ATOM 761 O O . SER A 1 96 ? 10.360 0.970 0.426 1.00 95.38 96 SER A O 1
ATOM 763 N N . ALA A 1 97 ? 8.464 -0.132 0.926 1.00 93.88 97 ALA A N 1
ATOM 764 C CA . ALA A 1 97 ? 8.332 -0.777 -0.377 1.00 93.88 97 ALA A CA 1
ATOM 765 C C . ALA A 1 97 ? 8.131 0.257 -1.499 1.00 93.88 97 ALA A C 1
ATOM 767 O O . ALA A 1 97 ? 8.773 0.164 -2.544 1.00 93.88 97 ALA A O 1
ATOM 768 N N . MET A 1 98 ? 7.342 1.305 -1.255 1.00 91.88 98 MET A N 1
ATOM 769 C CA . MET A 1 98 ? 7.169 2.425 -2.180 1.00 91.88 98 MET A CA 1
ATOM 770 C C . MET A 1 98 ? 8.487 3.145 -2.455 1.00 91.88 98 MET A C 1
ATOM 772 O O . MET A 1 98 ? 8.811 3.439 -3.602 1.00 91.88 98 MET A O 1
ATOM 776 N N . ASN A 1 99 ? 9.286 3.400 -1.419 1.00 92.31 99 ASN A N 1
ATOM 777 C CA . ASN A 1 99 ? 10.583 4.041 -1.586 1.00 92.31 99 ASN A CA 1
ATOM 778 C C . ASN A 1 99 ? 11.535 3.175 -2.431 1.00 92.31 99 ASN A C 1
ATOM 780 O O . ASN A 1 99 ? 12.189 3.682 -3.343 1.00 92.31 99 ASN A O 1
ATOM 784 N N . LYS A 1 100 ? 11.559 1.850 -2.204 1.00 92.25 100 LYS A N 1
ATOM 785 C CA . LYS A 1 100 ? 12.297 0.912 -3.076 1.00 92.25 100 LYS A CA 1
ATOM 786 C C . LYS A 1 100 ? 11.810 1.012 -4.522 1.00 92.25 100 LYS A C 1
ATOM 788 O O . LYS A 1 100 ? 12.628 1.110 -5.434 1.00 92.25 100 LYS A O 1
ATOM 793 N N . TRP A 1 101 ? 10.493 1.010 -4.720 1.00 90.00 101 TRP A N 1
ATOM 794 C CA . TRP A 1 101 ? 9.868 1.112 -6.034 1.00 90.00 101 TRP A CA 1
ATOM 795 C C . TRP A 1 101 ? 10.305 2.395 -6.757 1.00 90.00 101 TRP A C 1
ATOM 797 O O . TRP A 1 101 ? 10.757 2.329 -7.900 1.00 90.00 101 TRP A O 1
ATOM 807 N N . MET A 1 102 ? 10.280 3.548 -6.074 1.00 88.75 102 MET A N 1
ATOM 808 C CA . MET A 1 102 ? 10.701 4.828 -6.655 1.00 88.75 102 MET A CA 1
ATOM 809 C C . MET A 1 102 ? 12.171 4.820 -7.078 1.00 88.75 102 MET A C 1
ATOM 811 O O . MET A 1 102 ? 12.488 5.275 -8.174 1.00 88.75 102 MET A O 1
ATOM 815 N N . ILE A 1 103 ? 13.061 4.269 -6.246 1.00 89.31 103 ILE A N 1
ATOM 816 C CA . ILE A 1 103 ? 14.493 4.162 -6.562 1.00 89.31 103 ILE A CA 1
ATOM 817 C C . ILE A 1 103 ? 14.708 3.317 -7.824 1.00 89.31 103 ILE A C 1
ATOM 819 O O . ILE A 1 103 ? 15.523 3.671 -8.678 1.00 89.31 103 ILE A O 1
ATOM 823 N N . ILE A 1 104 ? 13.992 2.198 -7.958 1.00 86.94 104 ILE A N 1
ATOM 824 C CA . ILE A 1 104 ? 14.097 1.323 -9.134 1.00 86.94 104 ILE A CA 1
ATOM 825 C C . ILE A 1 104 ? 13.541 2.035 -10.375 1.00 86.94 104 ILE A C 1
ATOM 827 O O . ILE A 1 104 ? 14.197 2.051 -11.418 1.00 86.94 104 ILE A O 1
ATOM 831 N N . ALA A 1 105 ? 12.378 2.680 -10.262 1.00 83.69 105 ALA A N 1
ATOM 832 C CA . ALA A 1 105 ? 11.751 3.412 -11.361 1.00 83.69 105 ALA A CA 1
ATOM 833 C C . ALA A 1 105 ? 12.625 4.581 -11.854 1.00 83.69 105 ALA A C 1
ATOM 835 O O . ALA A 1 105 ? 12.737 4.826 -13.056 1.00 83.69 105 ALA A O 1
ATOM 836 N N . GLU A 1 106 ? 13.286 5.292 -10.939 1.00 83.56 106 GLU A N 1
ATOM 837 C CA . GLU A 1 106 ? 14.214 6.368 -11.276 1.00 83.56 106 GLU A CA 1
ATOM 838 C C . GLU A 1 106 ? 15.473 5.843 -11.985 1.00 83.56 106 GLU A C 1
ATOM 840 O O . GLU A 1 106 ? 15.860 6.381 -13.026 1.00 83.56 106 GLU A O 1
ATOM 845 N N . LYS A 1 107 ? 16.074 4.753 -11.489 1.00 81.44 107 LYS A N 1
ATOM 846 C CA . LYS A 1 107 ? 17.210 4.091 -12.157 1.00 81.44 107 LYS A CA 1
ATOM 847 C C . LYS A 1 107 ? 16.862 3.660 -13.581 1.00 81.44 107 LYS A C 1
ATOM 849 O O . LYS A 1 107 ? 17.641 3.928 -14.497 1.00 81.44 107 LYS A O 1
ATOM 854 N N . ASN A 1 108 ? 15.683 3.065 -13.773 1.00 78.06 108 ASN A N 1
ATOM 855 C CA . ASN A 1 108 ? 15.162 2.693 -15.089 1.00 78.06 108 ASN A CA 1
ATOM 856 C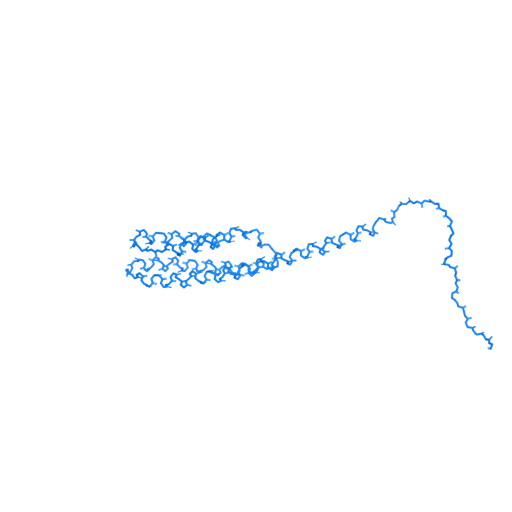 C . ASN A 1 108 ? 15.160 3.894 -16.047 1.00 78.06 108 ASN A C 1
ATOM 858 O O . ASN A 1 108 ? 15.681 3.807 -17.156 1.00 78.06 108 ASN A O 1
ATOM 862 N N . MET A 1 109 ? 14.646 5.044 -15.600 1.00 76.50 109 MET A N 1
ATOM 863 C CA . MET A 1 109 ? 14.582 6.254 -16.424 1.00 76.50 109 MET A CA 1
ATOM 864 C C . MET A 1 109 ? 15.971 6.729 -16.881 1.00 76.50 109 MET A C 1
ATOM 866 O O . MET A 1 109 ? 16.143 7.075 -18.052 1.00 76.50 109 MET A O 1
ATOM 870 N N . TYR A 1 110 ? 16.958 6.775 -15.980 1.00 73.06 110 TYR A N 1
ATOM 871 C CA . TYR A 1 110 ? 18.312 7.213 -16.338 1.00 73.06 110 TYR A CA 1
ATOM 872 C C . TYR A 1 110 ? 18.992 6.251 -17.318 1.00 73.06 110 TYR A C 1
ATOM 874 O O . TYR A 1 110 ? 19.635 6.702 -18.267 1.00 73.06 110 TYR A O 1
ATOM 882 N N . MET A 1 111 ? 18.816 4.941 -17.130 1.00 69.56 111 MET A N 1
ATOM 883 C CA . MET A 1 111 ? 19.403 3.927 -18.009 1.00 69.56 111 MET A CA 1
ATOM 884 C C . MET A 1 111 ? 18.784 3.952 -19.409 1.00 69.56 111 MET A C 1
ATOM 886 O O . MET A 1 111 ? 19.520 3.918 -20.395 1.00 69.56 111 MET A O 1
ATOM 890 N N . THR A 1 112 ? 17.458 4.077 -19.510 1.00 66.88 112 THR A N 1
ATOM 891 C CA . THR A 1 112 ? 16.755 4.170 -20.798 1.00 66.88 112 THR A CA 1
ATOM 892 C C . THR A 1 112 ? 17.164 5.427 -21.565 1.00 66.88 112 THR A C 1
ATOM 894 O O . THR A 1 112 ? 17.588 5.318 -22.710 1.00 66.88 112 THR A O 1
ATOM 897 N N . LYS A 1 113 ? 17.192 6.603 -20.917 1.00 69.06 113 LYS A N 1
ATOM 898 C CA . LYS A 1 113 ? 17.665 7.849 -21.555 1.00 69.06 113 LYS A CA 1
ATOM 899 C C . LYS A 1 113 ? 19.097 7.740 -22.077 1.00 69.06 113 LYS A C 1
ATOM 901 O O . LYS A 1 113 ? 19.407 8.262 -23.144 1.00 69.06 113 LYS A O 1
ATOM 906 N N . ASN A 1 114 ? 19.983 7.083 -21.329 1.00 63.25 114 ASN A N 1
ATOM 907 C CA . ASN A 1 114 ? 21.366 6.914 -21.761 1.00 63.25 114 ASN A CA 1
ATOM 908 C C . ASN A 1 114 ? 21.471 5.969 -22.969 1.00 63.25 114 ASN A C 1
ATOM 910 O O . ASN A 1 114 ? 22.220 6.251 -23.901 1.00 63.25 114 ASN A O 1
ATOM 914 N N . LYS A 1 115 ? 20.689 4.881 -22.989 1.00 62.03 115 LYS A N 1
ATOM 915 C CA . LYS A 1 115 ? 20.599 3.985 -24.151 1.00 62.03 115 LYS A CA 1
ATOM 916 C C . LYS A 1 115 ? 20.060 4.709 -25.384 1.00 62.03 115 LYS A C 1
ATOM 918 O O . LYS A 1 115 ? 20.674 4.599 -26.439 1.00 62.03 115 LYS A O 1
ATOM 923 N N . ASP A 1 116 ? 18.990 5.487 -25.243 1.00 63.84 116 ASP A N 1
ATOM 924 C CA . ASP A 1 116 ? 18.404 6.254 -26.348 1.00 63.84 116 ASP A CA 1
ATOM 925 C C . ASP A 1 116 ? 19.402 7.275 -26.914 1.00 63.84 116 ASP A C 1
ATOM 927 O O . ASP A 1 116 ? 19.555 7.378 -28.130 1.00 63.84 116 ASP A O 1
ATOM 931 N N . ASN A 1 117 ? 20.157 7.963 -26.049 1.00 65.69 117 ASN A N 1
ATOM 932 C CA . ASN A 1 117 ? 21.224 8.876 -26.468 1.00 65.69 117 ASN A CA 1
ATOM 933 C C . ASN A 1 117 ? 22.362 8.155 -27.208 1.00 65.69 117 ASN A C 1
ATOM 935 O O . ASN A 1 117 ? 22.865 8.663 -28.209 1.00 65.69 117 ASN A O 1
ATOM 939 N N . ILE A 1 118 ? 22.781 6.976 -26.735 1.00 65.81 118 ILE A N 1
ATOM 940 C CA . ILE A 1 118 ? 23.808 6.168 -27.410 1.00 65.81 118 ILE A CA 1
ATOM 941 C C . ILE A 1 118 ? 23.306 5.722 -28.784 1.00 65.81 118 ILE A C 1
ATOM 943 O O . ILE A 1 118 ? 24.026 5.873 -29.770 1.00 65.81 118 ILE A O 1
ATOM 947 N N . ILE A 1 119 ? 22.074 5.214 -28.872 1.00 66.81 119 ILE A N 1
ATOM 948 C CA . ILE A 1 119 ? 21.471 4.786 -30.138 1.00 66.81 119 ILE A CA 1
ATOM 949 C C . ILE A 1 119 ? 21.390 5.974 -31.099 1.00 66.81 119 ILE A C 1
ATOM 951 O O . ILE A 1 119 ? 21.934 5.881 -32.193 1.00 66.81 119 ILE A O 1
ATOM 955 N N . ALA A 1 120 ? 20.832 7.112 -30.676 1.00 64.69 120 ALA A N 1
ATOM 956 C CA . ALA A 1 120 ? 20.721 8.316 -31.499 1.00 64.69 120 ALA A CA 1
ATOM 957 C C . ALA A 1 120 ? 22.082 8.818 -32.014 1.00 64.69 120 ALA A C 1
ATOM 959 O O . ALA A 1 120 ? 22.214 9.140 -33.196 1.00 64.69 120 ALA A O 1
ATOM 960 N N . ASN A 1 121 ? 23.118 8.823 -31.170 1.00 55.88 121 ASN A N 1
ATOM 961 C CA . ASN A 1 121 ? 24.473 9.193 -31.588 1.00 55.88 121 ASN A CA 1
ATOM 962 C C . ASN A 1 121 ? 25.067 8.193 -32.591 1.00 55.88 121 ASN A C 1
ATOM 964 O O . ASN A 1 121 ? 25.741 8.591 -33.540 1.00 55.88 121 ASN A O 1
ATOM 968 N N . THR A 1 122 ? 24.790 6.900 -32.417 1.00 58.50 122 THR A N 1
ATOM 969 C CA . THR A 1 122 ? 25.276 5.852 -33.324 1.00 58.50 122 THR A CA 1
ATOM 970 C C . THR A 1 122 ? 24.554 5.914 -34.677 1.00 58.50 122 THR A C 1
ATOM 972 O O . THR A 1 122 ? 25.196 5.798 -35.716 1.00 58.50 122 THR A O 1
ATOM 975 N N . SER A 1 123 ? 23.244 6.181 -34.689 1.00 57.69 123 SER A N 1
ATOM 976 C CA . SER A 1 123 ? 22.441 6.384 -35.905 1.00 57.69 123 SER A CA 1
ATOM 977 C C . SER A 1 123 ? 22.827 7.660 -36.661 1.00 57.69 123 SER A C 1
ATOM 979 O O . SER A 1 123 ? 22.908 7.648 -37.887 1.00 57.69 123 SER A O 1
ATOM 981 N N . SER A 1 124 ? 23.118 8.751 -35.945 1.00 55.50 124 SER A N 1
ATOM 982 C CA . SER A 1 124 ? 23.595 10.010 -36.535 1.00 55.50 124 SER A CA 1
ATOM 983 C C . SER A 1 124 ? 24.984 9.847 -37.168 1.00 55.50 124 SER A C 1
ATOM 985 O O . SER A 1 124 ? 25.225 10.300 -38.287 1.00 55.50 124 SER A O 1
ATOM 987 N N . SER A 1 125 ? 25.877 9.089 -36.519 1.00 53.22 125 SER A N 1
ATOM 988 C CA . SER A 1 125 ? 27.185 8.739 -37.087 1.00 53.22 125 SER A CA 1
ATOM 989 C C . SER A 1 125 ? 27.087 7.843 -38.328 1.00 53.22 125 SER A C 1
ATOM 991 O O . SER A 1 125 ? 27.979 7.900 -39.172 1.00 53.22 125 SER A O 1
ATOM 993 N N . GLN A 1 126 ? 26.044 7.016 -38.454 1.00 49.34 126 GLN A N 1
ATOM 994 C CA . GLN A 1 126 ? 25.827 6.175 -39.637 1.00 49.34 126 GLN A CA 1
ATOM 995 C C . GLN A 1 126 ? 25.268 6.965 -40.828 1.00 49.34 126 GLN A C 1
ATOM 997 O O . GLN A 1 126 ? 25.595 6.638 -41.965 1.00 49.34 126 GLN A O 1
ATOM 1002 N N . HIS A 1 127 ? 24.506 8.038 -40.592 1.00 46.62 127 HIS A N 1
ATOM 1003 C CA . HIS A 1 127 ? 24.067 8.944 -41.660 1.00 46.62 127 HIS A CA 1
ATOM 1004 C C . HIS A 1 127 ? 25.189 9.856 -42.174 1.00 46.62 127 HIS A C 1
ATOM 1006 O O . HIS A 1 127 ? 25.252 10.116 -43.371 1.00 46.62 127 HIS A O 1
ATOM 1012 N N . ALA A 1 128 ? 26.126 10.271 -41.314 1.00 42.66 128 ALA A N 1
ATOM 1013 C CA . ALA A 1 128 ? 27.273 11.083 -41.732 1.00 42.66 128 ALA A CA 1
ATOM 1014 C C . ALA A 1 128 ? 28.295 10.323 -42.607 1.00 42.66 128 ALA A C 1
ATOM 1016 O O . ALA A 1 128 ? 29.103 10.954 -43.279 1.00 42.66 128 ALA A O 1
ATOM 1017 N N . LEU A 1 129 ? 28.272 8.982 -42.611 1.00 43.38 129 LEU A N 1
ATOM 1018 C CA . LEU A 1 129 ? 29.165 8.163 -43.443 1.00 43.38 129 LEU A CA 1
ATOM 1019 C C . LEU A 1 129 ? 28.572 7.816 -44.823 1.00 43.38 129 LEU A C 1
ATOM 1021 O O . LEU A 1 129 ? 29.288 7.290 -45.669 1.00 43.38 129 LEU A O 1
ATOM 1025 N N . LEU A 1 130 ? 27.275 8.070 -45.041 1.00 39.72 130 LEU A N 1
ATOM 1026 C CA . LEU A 1 130 ? 26.553 7.714 -46.272 1.00 39.72 130 LEU A CA 1
ATOM 1027 C C . LEU A 1 130 ? 26.311 8.906 -47.217 1.00 39.72 130 LEU A C 1
ATOM 1029 O O . LEU A 1 130 ? 25.872 8.691 -48.339 1.00 39.72 130 LEU A O 1
ATOM 1033 N N . GLU A 1 131 ? 26.644 10.138 -46.817 1.00 42.91 131 GLU A N 1
ATOM 1034 C CA . GLU A 1 131 ? 26.585 11.336 -47.679 1.00 42.91 131 GLU A CA 1
ATOM 1035 C C . GLU A 1 131 ? 27.960 11.701 -48.271 1.00 42.91 131 GLU A C 1
ATOM 1037 O O . GLU A 1 131 ? 28.364 12.861 -48.318 1.00 42.91 131 GLU A O 1
ATOM 1042 N N . SER A 1 132 ? 28.746 10.712 -48.691 1.00 45.16 132 SER A N 1
ATOM 1043 C CA . SER A 1 132 ? 29.959 10.949 -49.491 1.00 45.16 132 SER A CA 1
ATOM 1044 C C . SER A 1 132 ? 29.981 10.060 -50.722 1.00 45.16 132 SER A C 1
ATOM 1046 O O . SER A 1 132 ? 30.988 9.434 -51.025 1.00 45.16 132 SER A O 1
ATOM 1048 N N . ASP A 1 133 ? 28.853 9.989 -51.417 1.00 48.59 133 ASP A N 1
ATOM 1049 C CA . ASP A 1 133 ? 28.811 9.441 -52.764 1.00 48.59 133 ASP A CA 1
ATOM 1050 C C . ASP A 1 133 ? 27.647 10.104 -53.499 1.00 48.59 133 ASP A C 1
ATOM 1052 O O . ASP A 1 133 ? 26.500 9.723 -53.308 1.00 48.59 133 ASP A O 1
ATOM 1056 N N . GLU A 1 134 ? 27.940 11.198 -54.211 1.00 43.12 134 GLU A N 1
ATOM 1057 C CA . GLU A 1 134 ? 27.344 11.555 -55.509 1.00 43.12 134 GLU A CA 1
ATOM 1058 C C . GLU A 1 134 ? 27.741 12.989 -55.930 1.00 43.12 134 GLU A C 1
ATOM 1060 O O . GLU A 1 134 ? 27.198 13.991 -55.473 1.00 43.12 134 GLU A O 1
ATOM 1065 N N . ASN A 1 135 ? 28.666 13.048 -56.896 1.00 42.50 135 ASN A N 1
ATOM 1066 C CA . ASN A 1 135 ? 28.881 14.122 -57.876 1.00 42.50 135 ASN A CA 1
ATOM 1067 C C . ASN A 1 135 ? 29.327 15.520 -57.409 1.00 42.50 135 ASN A C 1
ATOM 1069 O O . ASN A 1 135 ? 28.499 16.412 -57.263 1.00 42.50 135 ASN A O 1
ATOM 1073 N N . MET A 1 136 ? 30.638 15.794 -57.495 1.00 38.81 136 MET A N 1
ATOM 1074 C CA . MET A 1 136 ? 31.132 17.010 -58.168 1.00 38.81 136 MET A CA 1
ATOM 1075 C C . MET A 1 136 ? 32.422 16.717 -58.950 1.00 38.81 136 MET A C 1
ATOM 1077 O O . MET A 1 136 ? 33.442 16.311 -58.405 1.00 38.81 136 MET A O 1
ATOM 1081 N N . MET A 1 137 ? 32.332 16.909 -60.265 1.00 43.66 137 MET A N 1
ATOM 1082 C CA . MET A 1 137 ? 33.448 16.978 -61.206 1.00 43.66 137 MET A CA 1
ATOM 1083 C C . MET A 1 137 ? 34.222 18.296 -60.979 1.00 43.66 137 MET A C 1
ATOM 1085 O O . MET A 1 137 ? 33.588 19.284 -60.616 1.00 43.66 137 MET A O 1
ATOM 1089 N N . VAL A 1 138 ? 35.520 18.311 -61.326 1.00 43.44 138 VAL A N 1
ATOM 1090 C CA . VAL A 1 138 ? 36.430 19.463 -61.587 1.00 43.44 138 VAL A CA 1
ATOM 1091 C C . VAL A 1 138 ? 37.607 19.607 -60.601 1.00 43.44 138 VAL A C 1
ATOM 1093 O O . VAL A 1 138 ? 37.434 20.052 -59.475 1.00 43.44 138 VAL A O 1
ATOM 1096 N N . GLY A 1 139 ? 38.816 19.358 -61.125 1.00 42.41 139 GLY A N 1
ATOM 1097 C CA . GLY A 1 139 ? 39.891 20.364 -61.118 1.00 42.41 139 GLY A CA 1
ATOM 1098 C C . GLY A 1 139 ? 41.012 20.245 -60.082 1.00 42.41 139 GLY A C 1
ATOM 1099 O O . GLY A 1 139 ? 40.860 20.715 -58.965 1.00 42.41 139 GLY A O 1
ATOM 1100 N N . ASP A 1 140 ? 42.151 19.752 -60.572 1.00 40.47 140 ASP A N 1
ATOM 1101 C CA . ASP A 1 140 ? 43.543 20.109 -60.251 1.00 40.47 140 ASP A CA 1
ATOM 1102 C C . ASP A 1 140 ? 44.184 19.739 -58.895 1.00 40.47 140 ASP A C 1
ATOM 1104 O O . ASP A 1 140 ? 43.920 20.312 -57.845 1.00 40.47 140 ASP A O 1
ATOM 1108 N N . GLU A 1 141 ? 45.116 18.781 -59.023 1.00 46.62 141 GLU A N 1
ATOM 1109 C CA . GLU A 1 141 ? 46.494 18.764 -58.503 1.00 46.62 141 GLU A CA 1
ATOM 1110 C C . GLU A 1 141 ? 46.725 19.175 -57.034 1.00 46.62 141 GLU A C 1
ATOM 1112 O O . GLU A 1 141 ? 46.675 20.349 -56.690 1.00 46.62 141 GLU A O 1
ATOM 1117 N N . ASN A 1 142 ? 47.150 18.231 -56.180 1.00 42.12 142 ASN A N 1
ATOM 1118 C CA . ASN A 1 142 ? 48.566 18.157 -55.786 1.00 42.12 142 ASN A CA 1
ATOM 1119 C C . ASN A 1 142 ? 48.867 16.958 -54.854 1.00 42.12 142 ASN A C 1
ATOM 1121 O O . ASN A 1 142 ? 48.236 16.782 -53.816 1.00 42.12 142 ASN A O 1
ATOM 1125 N N . GLU A 1 143 ? 49.885 16.192 -55.263 1.00 48.16 143 GLU A N 1
ATOM 1126 C CA . GLU A 1 143 ? 50.831 15.389 -54.471 1.00 48.16 143 GLU A CA 1
ATOM 1127 C C . GLU A 1 143 ? 50.313 14.561 -53.288 1.00 48.16 143 GLU A C 1
ATOM 1129 O O . GLU A 1 143 ? 50.248 15.065 -52.180 1.00 48.16 143 GLU A O 1
ATOM 1134 N N . PHE A 1 144 ? 50.142 13.245 -53.470 1.00 42.22 144 PHE A N 1
ATOM 1135 C CA . PHE A 1 144 ? 50.665 12.249 -52.513 1.00 42.22 144 PHE A CA 1
ATOM 1136 C C . PHE A 1 144 ? 50.742 10.855 -53.156 1.00 42.22 144 PHE A C 1
ATOM 1138 O O . PHE A 1 144 ? 50.003 9.934 -52.832 1.00 42.22 144 PHE A O 1
ATOM 1145 N N . GLU A 1 145 ? 51.679 10.699 -54.085 1.00 45.12 145 GLU A N 1
ATOM 1146 C CA . GLU A 1 145 ? 52.148 9.415 -54.614 1.00 45.12 145 GLU A CA 1
ATOM 1147 C C . GLU A 1 145 ? 53.521 9.736 -55.245 1.00 45.12 145 GLU A C 1
ATOM 1149 O O . GLU A 1 145 ? 53.635 10.687 -56.001 1.00 45.12 145 GLU A O 1
ATOM 1154 N N . MET A 1 146 ? 54.666 9.129 -54.943 1.00 44.59 146 MET A N 1
ATOM 1155 C CA . MET A 1 146 ? 54.996 7.738 -54.685 1.00 44.59 146 MET A CA 1
ATOM 1156 C C . MET A 1 146 ? 56.425 7.664 -54.103 1.00 44.59 146 MET A C 1
ATOM 1158 O O . MET A 1 146 ? 57.237 8.568 -54.285 1.00 44.59 146 MET A O 1
ATOM 1162 N N . MET A 1 147 ? 56.755 6.484 -53.571 1.00 48.72 147 MET A N 1
ATOM 1163 C CA . MET A 1 147 ? 58.103 5.912 -53.399 1.00 48.72 147 MET A CA 1
ATOM 1164 C C . MET A 1 147 ? 58.746 6.025 -52.010 1.00 48.72 147 MET A C 1
ATOM 1166 O O . MET A 1 147 ? 59.736 6.714 -51.785 1.00 48.72 147 MET A O 1
ATOM 1170 N N . GLN A 1 148 ? 58.275 5.162 -51.104 1.00 50.84 148 GLN A N 1
ATOM 1171 C CA . GLN A 1 148 ? 59.192 4.481 -50.192 1.00 50.84 148 GLN A CA 1
ATOM 1172 C C . GLN A 1 148 ? 59.981 3.405 -50.954 1.00 50.84 148 GLN A C 1
ATOM 1174 O O . GLN A 1 148 ? 59.390 2.507 -51.552 1.00 50.84 148 GLN A O 1
ATOM 1179 N N . GLY A 1 149 ? 61.311 3.444 -50.835 1.00 46.19 149 GLY A N 1
ATOM 1180 C CA . GLY A 1 149 ? 62.146 2.243 -50.904 1.00 46.19 149 GLY A CA 1
ATOM 1181 C C . GLY A 1 149 ? 63.468 2.379 -51.659 1.00 46.19 149 GLY A C 1
ATOM 1182 O O . GLY A 1 149 ? 63.499 2.175 -52.867 1.00 46.19 149 GLY A O 1
ATOM 1183 N N . LYS A 1 150 ? 64.582 2.548 -50.926 1.00 49.50 150 LYS A N 1
ATOM 1184 C CA . LYS A 1 150 ? 65.621 1.509 -50.702 1.00 49.50 150 LYS A CA 1
ATOM 1185 C C . LYS A 1 150 ? 66.994 2.101 -50.328 1.00 49.50 150 LYS A C 1
ATOM 1187 O O . LYS A 1 150 ? 67.599 2.847 -51.080 1.00 49.50 150 LYS A O 1
ATOM 1192 N N . LEU A 1 151 ? 67.463 1.677 -49.152 1.00 51.78 151 LEU A N 1
ATOM 1193 C CA . LEU A 1 151 ? 68.800 1.159 -48.819 1.00 51.78 151 LEU A CA 1
ATOM 1194 C C . LEU A 1 151 ? 70.048 1.599 -49.629 1.00 51.78 151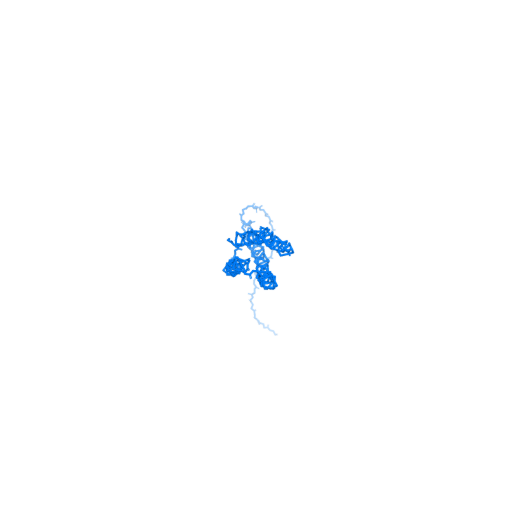 LEU A C 1
ATOM 1196 O O . LEU A 1 151 ? 70.217 1.253 -50.793 1.00 51.78 151 LEU A O 1
ATOM 1200 N N . THR A 1 152 ? 71.014 2.104 -48.843 1.00 44.56 152 THR A N 1
ATOM 1201 C CA . THR A 1 152 ? 72.488 1.911 -48.883 1.00 44.56 152 THR A CA 1
ATOM 1202 C C . THR A 1 152 ? 73.312 2.509 -50.028 1.00 44.56 152 THR A C 1
ATOM 1204 O O . THR A 1 152 ? 73.294 1.992 -51.138 1.00 44.56 152 THR A O 1
ATOM 1207 N N . ARG A 1 153 ? 74.234 3.430 -49.696 1.00 39.50 153 ARG A N 1
ATOM 1208 C CA . ARG A 1 153 ? 75.666 3.146 -49.415 1.00 39.50 153 ARG A CA 1
ATOM 1209 C C . ARG A 1 153 ? 76.501 4.433 -49.542 1.00 39.50 153 ARG A C 1
ATOM 1211 O O . ARG A 1 153 ? 76.427 5.118 -50.556 1.00 39.50 153 ARG A O 1
ATOM 1218 N N . GLY A 1 154 ? 77.319 4.692 -48.526 1.00 36.19 154 GLY A N 1
ATOM 1219 C CA . GLY A 1 154 ? 78.342 5.734 -48.465 1.00 36.19 154 GLY A CA 1
ATOM 1220 C C . GLY A 1 154 ? 79.032 5.653 -47.122 1.00 36.19 154 GLY A C 1
ATOM 1221 O O . GLY A 1 154 ? 78.508 6.294 -46.192 1.00 36.19 154 GLY A O 1
#